Protein AF-A0A382MLY9-F1 (afdb_monomer_lite)

Secondary structure (DSSP, 8-state):
-HHHHHHHHHHHS-TTTHHHHHHHHHHHHHHHHHHHHHHHHHHHHHH-TTHHHHHHHHHHHHHHHHHHHHHHHS----HHHHHHHHHT-

Radius of gyration: 18.13 Å; chains: 1; bounding box: 46×19×42 Å

Foldseek 3Di:
DVVVVLVVQLVPDDPVCSVVSSVVVVVVVVVVVVVLVVVLVVQCVPPHDCRSVVVVVVVVVVVVVVVVVCCVVDVDDDPVRVVVVVVVD

Organism: NCBI:txid408172

Sequence (89 aa):
AMGASITLVGQEAPANERGSVIAANGLFGAIGIGVAVPLGGFLFDEIGPTAPFVMIGSMQAVLCILSIVVRIAAPGLSIAEARAKVEGN

InterPro domains:
  IPR020846 Major facilitator superfamily domain [PS50850] (1-89)
  IPR036259 MFS transporter superfamily [G3DSA:1.20.1250.20] (1-85)
  IPR036259 MFS transporter superfamily [SSF103473] (3-73)

pLDDT: mean 78.35, std 10.92, range [47.25, 93.44]

Structure (mmCIF, N/CA/C/O backbone):
data_AF-A0A382MLY9-F1
#
_entry.id   AF-A0A382MLY9-F1
#
loop_
_atom_site.group_PDB
_atom_site.id
_atom_site.type_symbol
_atom_site.label_atom_id
_atom_site.label_alt_id
_atom_site.label_comp_id
_atom_site.label_asym_id
_atom_site.label_entity_id
_atom_site.label_seq_id
_atom_site.pdbx_PDB_ins_code
_atom_site.Cartn_x
_atom_site.Cartn_y
_atom_site.Cartn_z
_atom_site.occupancy
_atom_site.B_iso_or_equiv
_atom_site.auth_seq_id
_atom_site.auth_comp_id
_atom_site.auth_asym_id
_atom_site.auth_atom_id
_atom_site.pdbx_PDB_model_num
ATOM 1 N N . ALA A 1 1 ? 0.917 14.738 0.776 1.00 50.84 1 ALA A N 1
ATOM 2 C CA . ALA A 1 1 ? -0.180 13.745 0.761 1.00 50.84 1 ALA A CA 1
ATOM 3 C C . ALA A 1 1 ? -0.151 12.760 1.945 1.00 50.84 1 ALA A C 1
ATOM 5 O O . ALA A 1 1 ? -1.226 12.418 2.410 1.00 50.84 1 ALA A O 1
ATOM 6 N N . MET A 1 2 ? 1.007 12.350 2.499 1.00 47.25 2 MET A N 1
ATOM 7 C CA . MET A 1 2 ? 1.058 11.401 3.642 1.00 47.25 2 MET A CA 1
ATOM 8 C C . MET A 1 2 ? 0.349 11.872 4.928 1.00 47.25 2 MET A C 1
ATOM 10 O O . MET A 1 2 ? -0.120 11.039 5.697 1.00 47.25 2 MET A O 1
ATOM 14 N N . GLY A 1 3 ? 0.227 13.186 5.155 1.00 55.91 3 GLY A N 1
ATOM 15 C CA . GLY A 1 3 ? -0.438 13.720 6.350 1.00 55.91 3 GLY A CA 1
ATOM 16 C C . GLY A 1 3 ? -1.944 13.441 6.411 1.00 55.91 3 GLY A C 1
ATOM 17 O O . GLY A 1 3 ? -2.471 13.205 7.489 1.00 55.91 3 GLY A O 1
ATOM 18 N N . ALA A 1 4 ? -2.638 13.400 5.268 1.00 67.62 4 ALA A N 1
ATOM 19 C CA . ALA A 1 4 ? -4.096 13.272 5.258 1.00 67.62 4 ALA A CA 1
ATOM 20 C C . ALA A 1 4 ? -4.561 11.906 5.786 1.00 67.62 4 ALA A C 1
ATOM 22 O O . ALA A 1 4 ? -5.450 11.853 6.628 1.00 67.62 4 ALA A O 1
ATOM 23 N N . SER A 1 5 ? -3.921 10.813 5.356 1.00 74.81 5 SER A N 1
ATOM 24 C CA . SER A 1 5 ? -4.299 9.456 5.768 1.00 74.81 5 SER A CA 1
ATOM 25 C C . SER A 1 5 ? -4.045 9.202 7.253 1.00 74.81 5 SER A C 1
ATOM 27 O O . SER A 1 5 ? -4.903 8.652 7.935 1.00 74.81 5 SER A O 1
ATOM 29 N N . ILE A 1 6 ? -2.891 9.637 7.775 1.00 77.81 6 ILE A N 1
ATOM 30 C CA . ILE A 1 6 ? -2.541 9.416 9.185 1.00 77.81 6 ILE A CA 1
ATOM 31 C C . ILE A 1 6 ? -3.351 10.313 10.127 1.00 77.81 6 ILE A C 1
ATOM 33 O O . ILE A 1 6 ? -3.711 9.893 11.225 1.00 77.81 6 ILE A O 1
ATOM 37 N N . THR A 1 7 ? -3.711 11.520 9.682 1.00 78.25 7 THR A N 1
ATOM 38 C CA . THR A 1 7 ? -4.651 12.378 10.406 1.00 78.25 7 THR A CA 1
ATOM 39 C C . THR A 1 7 ? -6.048 11.764 10.435 1.00 78.25 7 THR A C 1
ATOM 41 O O . THR A 1 7 ? -6.641 11.713 11.509 1.00 78.25 7 THR A O 1
ATOM 44 N N . LEU A 1 8 ? -6.559 11.246 9.310 1.00 78.25 8 LEU A N 1
ATOM 45 C CA . LEU A 1 8 ? -7.881 10.608 9.261 1.00 78.25 8 LEU A CA 1
ATOM 46 C C . LEU A 1 8 ? -7.944 9.366 10.162 1.00 78.25 8 LEU A C 1
ATOM 48 O O . LEU A 1 8 ? -8.873 9.222 10.952 1.00 78.25 8 LEU A O 1
ATOM 52 N N . VAL A 1 9 ? -6.923 8.503 10.096 1.00 76.81 9 VAL A N 1
ATOM 53 C CA . VAL A 1 9 ? -6.864 7.278 10.912 1.00 76.81 9 VAL A CA 1
ATOM 54 C C . VAL A 1 9 ? -6.780 7.600 12.407 1.00 76.81 9 VAL A C 1
ATOM 56 O O . VAL A 1 9 ? -7.366 6.903 13.229 1.00 76.81 9 VAL A O 1
ATOM 59 N N . GLY A 1 10 ? -6.089 8.687 12.766 1.00 75.50 10 GLY A N 1
ATOM 60 C CA . GLY A 1 10 ? -5.995 9.162 14.145 1.00 75.50 10 GLY A CA 1
ATOM 61 C C . GLY A 1 10 ? -7.289 9.787 14.675 1.00 75.50 10 GLY A C 1
ATOM 62 O O . GLY A 1 10 ? -7.497 9.786 15.888 1.00 75.50 10 GLY A O 1
ATOM 63 N N . GLN A 1 11 ? -8.157 10.308 13.799 1.00 77.88 11 GLN A N 1
ATOM 64 C CA . GLN A 1 11 ? -9.462 10.857 14.183 1.00 77.88 11 GLN A CA 1
ATOM 65 C C . GLN A 1 11 ? -10.517 9.769 14.411 1.00 77.88 11 GLN A C 1
ATOM 67 O O . GLN A 1 11 ? -11.292 9.888 15.357 1.00 77.88 11 GLN A O 1
ATOM 72 N N . GLU A 1 12 ? -10.498 8.702 13.610 1.00 76.50 12 GLU A N 1
ATOM 73 C CA . GLU A 1 12 ? -11.383 7.535 13.767 1.00 76.50 12 GLU A CA 1
ATOM 74 C C . GLU A 1 12 ? -10.956 6.600 14.915 1.00 76.50 12 GLU A C 1
ATOM 76 O O . GLU A 1 12 ? -11.768 5.850 15.455 1.00 76.50 12 GLU A O 1
ATOM 81 N N . ALA A 1 13 ? -9.686 6.634 15.335 1.00 73.19 13 ALA A N 1
ATOM 82 C CA . ALA A 1 13 ? -9.202 5.775 16.413 1.00 73.19 13 ALA A CA 1
ATOM 83 C C . ALA A 1 13 ? -9.612 6.289 17.820 1.00 73.19 13 ALA A C 1
ATOM 85 O O . ALA A 1 13 ? -9.469 7.485 18.121 1.00 73.19 13 ALA A O 1
ATOM 86 N N . PRO A 1 14 ? -10.067 5.400 18.732 1.00 73.25 14 PRO A N 1
ATOM 87 C CA . PRO A 1 14 ? -10.399 5.757 20.112 1.00 73.25 14 PRO A CA 1
ATOM 88 C C . PRO A 1 14 ? -9.166 6.271 20.861 1.00 73.25 14 PRO A C 1
ATOM 90 O O . PRO A 1 14 ? -8.065 5.760 20.671 1.00 73.25 14 PRO A O 1
ATOM 93 N N . ALA A 1 15 ? -9.345 7.278 21.726 1.00 71.19 15 ALA A N 1
ATOM 94 C CA . ALA A 1 15 ? -8.251 8.054 22.328 1.00 71.19 15 ALA A CA 1
ATOM 95 C C . ALA A 1 15 ? -7.156 7.210 23.010 1.00 71.19 15 ALA A C 1
ATOM 97 O O . ALA A 1 15 ? -5.993 7.602 22.972 1.00 71.19 15 ALA A O 1
ATOM 98 N N . ASN A 1 16 ? -7.519 6.049 23.563 1.00 74.25 16 ASN A N 1
ATOM 99 C CA . ASN A 1 16 ? -6.592 5.115 24.205 1.00 74.25 16 ASN A CA 1
ATOM 100 C C . ASN A 1 16 ? -5.663 4.383 23.215 1.00 74.25 16 ASN A C 1
ATOM 102 O O . ASN A 1 16 ? -4.522 4.087 23.543 1.00 74.25 16 ASN A O 1
ATOM 106 N N . GLU A 1 17 ? -6.125 4.139 21.985 1.00 78.31 17 GLU A N 1
ATOM 107 C CA . GLU A 1 17 ? -5.431 3.313 20.984 1.00 78.31 17 GLU A CA 1
ATOM 108 C C . GLU A 1 17 ? -4.850 4.135 19.819 1.00 78.31 17 GLU A C 1
ATOM 110 O O . GLU A 1 17 ? -4.154 3.591 18.960 1.00 78.31 17 GLU A O 1
ATOM 115 N N . ARG A 1 18 ? -5.092 5.457 19.775 1.00 76.62 18 ARG A N 1
ATOM 116 C CA . ARG A 1 18 ? -4.633 6.352 18.688 1.00 76.62 18 ARG A CA 1
ATOM 117 C C . ARG A 1 18 ? -3.148 6.199 18.388 1.00 76.62 18 ARG A C 1
ATOM 119 O O . ARG A 1 18 ? -2.769 6.101 17.225 1.00 76.62 18 ARG A O 1
ATOM 126 N N . GLY A 1 19 ? -2.317 6.151 19.430 1.00 81.38 19 GLY A N 1
ATOM 127 C CA . GLY A 1 19 ? -0.871 5.983 19.280 1.00 81.38 19 GLY A CA 1
ATOM 128 C C . GLY A 1 19 ? -0.501 4.664 18.598 1.00 81.38 19 GLY A C 1
ATOM 129 O O . GLY A 1 19 ? 0.331 4.661 17.694 1.00 81.38 19 GLY A O 1
ATOM 130 N N . SER A 1 20 ? -1.170 3.570 18.970 1.00 85.06 20 SER A N 1
ATOM 131 C CA . SER A 1 20 ? -0.955 2.235 18.399 1.00 85.06 20 SER A CA 1
ATOM 132 C C . SER A 1 20 ? -1.379 2.168 16.928 1.00 85.06 20 SER A C 1
ATOM 134 O O . SER A 1 20 ? -0.619 1.697 16.083 1.00 85.06 20 SER A O 1
ATOM 136 N N . VAL A 1 21 ? -2.540 2.734 16.580 1.00 82.19 21 VAL A N 1
ATOM 137 C CA . VAL A 1 21 ? -3.046 2.765 15.194 1.00 82.19 21 VAL A CA 1
ATOM 138 C C . VAL A 1 21 ? -2.151 3.619 14.286 1.00 82.19 21 VAL A C 1
ATOM 140 O O . VAL A 1 21 ? -1.824 3.215 13.168 1.00 82.19 21 VAL A O 1
ATOM 143 N N . ILE A 1 22 ? -1.699 4.777 14.774 1.00 85.81 22 ILE A N 1
ATOM 144 C CA . ILE A 1 22 ? -0.764 5.656 14.057 1.00 85.81 22 ILE A CA 1
ATOM 145 C C . ILE A 1 22 ? 0.587 4.951 13.852 1.00 85.81 22 ILE A C 1
ATOM 147 O O . ILE A 1 22 ? 1.133 4.985 12.745 1.00 85.81 22 ILE A O 1
ATOM 151 N N . ALA A 1 23 ? 1.107 4.280 14.885 1.00 85.75 23 ALA A N 1
ATOM 152 C CA . ALA A 1 23 ? 2.355 3.522 14.809 1.00 85.75 23 ALA A CA 1
ATOM 153 C C . ALA A 1 23 ? 2.253 2.34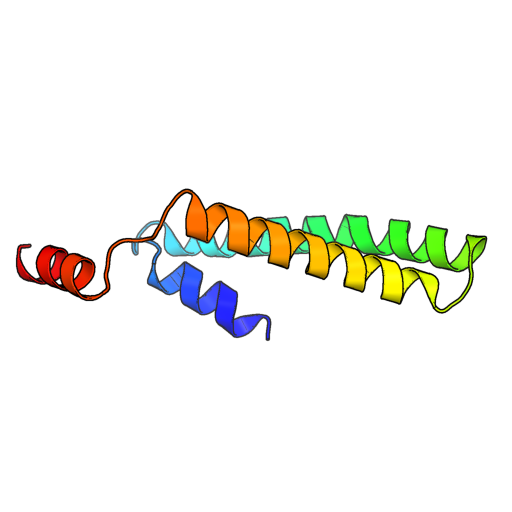1 13.831 1.00 85.75 23 ALA A C 1
ATOM 155 O O . ALA A 1 23 ? 3.150 2.151 13.010 1.00 85.75 23 ALA A O 1
ATOM 156 N N . ALA A 1 24 ? 1.143 1.598 13.853 1.00 88.25 24 ALA A N 1
ATOM 157 C CA . ALA A 1 24 ? 0.885 0.510 12.918 1.00 88.25 24 ALA A CA 1
ATOM 158 C C . ALA A 1 24 ? 0.841 1.017 11.469 1.00 88.25 24 ALA A C 1
ATOM 160 O O . ALA A 1 24 ? 1.521 0.464 10.606 1.00 88.25 24 ALA A O 1
ATOM 161 N N . ASN A 1 25 ? 0.126 2.115 11.200 1.00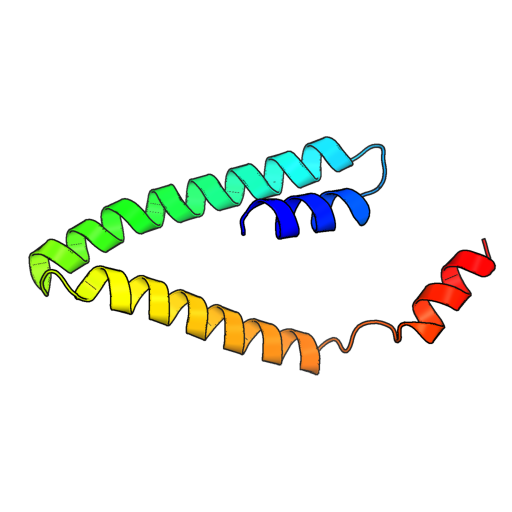 85.38 25 ASN A N 1
ATOM 162 C CA . ASN A 1 25 ? 0.097 2.732 9.871 1.00 85.38 25 ASN A CA 1
ATOM 163 C C . ASN A 1 25 ? 1.510 3.107 9.379 1.00 85.38 25 ASN A C 1
ATOM 165 O O . ASN A 1 25 ? 1.863 2.840 8.230 1.00 85.38 25 ASN A O 1
ATOM 169 N N . GLY A 1 26 ? 2.335 3.690 10.253 1.00 87.94 26 GLY A N 1
ATOM 170 C CA . GLY A 1 26 ? 3.729 4.006 9.938 1.00 87.94 26 GLY A CA 1
ATOM 171 C C . GLY A 1 26 ? 4.575 2.763 9.646 1.00 87.94 26 GLY A C 1
ATOM 172 O O . GLY A 1 26 ? 5.325 2.750 8.671 1.00 87.94 26 GLY A O 1
ATOM 173 N N . LEU A 1 27 ? 4.418 1.703 10.443 1.00 90.88 27 LEU A N 1
ATOM 174 C CA . LEU A 1 27 ? 5.141 0.441 10.279 1.00 90.88 27 LEU A CA 1
ATOM 175 C C . LEU A 1 27 ? 4.820 -0.231 8.941 1.00 90.88 27 LEU A C 1
ATOM 177 O O . LEU A 1 27 ? 5.733 -0.591 8.202 1.00 90.88 27 LEU A O 1
ATOM 181 N N . PHE A 1 28 ? 3.540 -0.358 8.591 1.00 89.81 28 PHE A N 1
ATOM 182 C CA . PHE A 1 28 ? 3.138 -0.943 7.310 1.00 89.81 28 PHE A CA 1
ATOM 183 C C . PHE A 1 28 ? 3.610 -0.102 6.118 1.00 89.81 28 PHE A C 1
ATOM 185 O O . PHE A 1 28 ? 4.044 -0.665 5.113 1.00 89.81 28 PHE A O 1
ATOM 192 N N . GLY A 1 29 ? 3.609 1.229 6.240 1.00 86.12 29 GLY A N 1
ATOM 193 C CA . GLY A 1 29 ? 4.200 2.115 5.235 1.00 86.12 29 GLY A CA 1
ATOM 194 C C . GLY A 1 29 ? 5.705 1.889 5.063 1.00 86.12 29 GLY A C 1
ATOM 195 O O . GLY A 1 29 ? 6.188 1.783 3.936 1.00 86.12 29 GLY A O 1
ATOM 196 N N . ALA A 1 30 ? 6.440 1.751 6.169 1.00 90.69 30 ALA A N 1
ATOM 197 C CA . ALA A 1 30 ? 7.875 1.476 6.152 1.00 90.69 30 ALA A CA 1
ATOM 198 C C . ALA A 1 30 ? 8.194 0.107 5.533 1.00 90.69 30 ALA A C 1
ATOM 200 O O . ALA A 1 30 ? 9.099 0.010 4.708 1.00 90.69 30 ALA A O 1
ATOM 201 N N . ILE A 1 31 ? 7.422 -0.930 5.868 1.00 93.44 31 ILE A N 1
ATOM 202 C CA . ILE A 1 31 ? 7.551 -2.265 5.267 1.00 93.44 31 ILE A CA 1
ATOM 203 C C . ILE A 1 31 ? 7.268 -2.198 3.762 1.00 93.44 31 ILE A C 1
ATOM 205 O O . ILE A 1 31 ? 8.044 -2.723 2.968 1.00 93.44 31 ILE A O 1
ATOM 209 N N . GLY A 1 32 ? 6.194 -1.514 3.357 1.00 85.56 32 GLY A N 1
ATOM 210 C CA . GLY A 1 32 ? 5.823 -1.365 1.951 1.00 85.56 32 GLY A CA 1
ATOM 211 C C . GLY A 1 32 ? 6.918 -0.694 1.123 1.00 85.56 32 GLY A C 1
ATOM 212 O O . GLY A 1 32 ? 7.286 -1.204 0.067 1.00 85.56 32 GLY A O 1
ATOM 213 N N . ILE A 1 33 ? 7.498 0.401 1.623 1.00 88.75 33 ILE A N 1
ATOM 214 C CA . ILE A 1 33 ? 8.624 1.075 0.957 1.00 88.75 33 ILE A CA 1
ATOM 215 C C . ILE A 1 33 ? 9.871 0.183 0.975 1.00 88.75 33 ILE A C 1
ATOM 217 O O . ILE A 1 33 ? 10.544 0.058 -0.045 1.00 88.75 33 ILE A O 1
ATOM 221 N N . GLY A 1 34 ? 10.149 -0.480 2.099 1.00 91.50 34 GLY A N 1
ATOM 222 C CA . GLY A 1 34 ? 11.281 -1.396 2.243 1.00 91.50 34 GLY A CA 1
ATOM 223 C C . GLY A 1 34 ? 11.265 -2.549 1.238 1.00 91.50 34 GLY A C 1
ATOM 224 O O . GLY A 1 34 ? 12.325 -2.982 0.803 1.00 91.50 34 GLY A O 1
ATOM 225 N N . VAL A 1 35 ? 10.081 -3.004 0.821 1.00 88.12 35 VAL A N 1
ATOM 226 C CA . VAL A 1 35 ? 9.904 -4.022 -0.227 1.00 88.12 35 VAL A CA 1
ATOM 227 C C . VAL A 1 35 ? 9.885 -3.401 -1.629 1.00 88.12 35 VAL A C 1
ATOM 229 O O . VAL A 1 35 ? 10.463 -3.960 -2.559 1.00 88.12 35 VAL A O 1
ATOM 232 N N . ALA A 1 36 ? 9.268 -2.230 -1.797 1.00 86.50 36 ALA A N 1
ATOM 233 C CA . ALA A 1 36 ? 9.153 -1.566 -3.095 1.00 86.50 36 ALA A CA 1
ATOM 234 C C . ALA A 1 36 ? 10.502 -1.083 -3.652 1.00 86.50 36 ALA A C 1
ATOM 236 O O . ALA A 1 36 ? 10.712 -1.147 -4.860 1.00 86.50 36 ALA A O 1
ATOM 237 N N . VAL A 1 37 ? 11.423 -0.627 -2.797 1.00 88.75 37 VAL A N 1
ATOM 238 C CA . VAL A 1 37 ? 12.753 -0.142 -3.209 1.00 88.75 37 VAL A CA 1
ATOM 239 C C . VAL A 1 37 ? 13.600 -1.227 -3.897 1.00 88.75 37 VAL A C 1
ATOM 241 O O . VAL A 1 37 ? 14.020 -0.991 -5.031 1.00 88.75 37 VAL A O 1
ATOM 244 N N . PRO A 1 38 ? 13.847 -2.412 -3.298 1.00 86.81 38 PRO A N 1
ATOM 245 C CA . PRO A 1 38 ? 14.636 -3.455 -3.955 1.00 86.81 38 PRO A CA 1
ATOM 246 C C . PRO A 1 38 ? 13.942 -4.019 -5.201 1.00 86.81 38 PRO A C 1
ATOM 248 O O . PRO A 1 38 ? 14.608 -4.273 -6.201 1.00 86.81 38 PRO A O 1
ATOM 251 N N . LEU A 1 39 ? 12.610 -4.154 -5.187 1.00 84.81 39 LEU A N 1
ATOM 252 C CA . LEU A 1 39 ? 11.845 -4.578 -6.366 1.00 84.81 39 LEU A CA 1
ATOM 253 C C . LEU A 1 39 ? 11.937 -3.565 -7.513 1.00 84.81 39 LEU A C 1
ATOM 255 O O . LEU A 1 39 ? 12.107 -3.956 -8.663 1.00 84.81 39 LEU A O 1
ATOM 259 N N . GLY A 1 40 ? 11.852 -2.268 -7.211 1.00 81.56 40 GLY A N 1
ATOM 260 C CA . GLY A 1 40 ? 11.980 -1.204 -8.203 1.00 81.56 40 GLY A CA 1
ATOM 261 C C . GLY A 1 40 ? 13.383 -1.127 -8.804 1.00 81.56 40 GLY A C 1
ATOM 262 O O . GLY A 1 40 ? 13.504 -0.902 -10.004 1.00 81.56 40 GLY A O 1
ATOM 263 N N . GLY A 1 41 ? 14.423 -1.362 -7.994 1.00 81.50 41 GLY A N 1
ATOM 264 C CA . GLY A 1 41 ? 15.809 -1.471 -8.459 1.00 81.50 41 GLY A CA 1
ATOM 265 C C . GLY A 1 41 ? 16.014 -2.661 -9.397 1.00 81.50 41 GLY A C 1
ATOM 266 O O . GLY A 1 41 ? 16.519 -2.483 -10.498 1.00 81.50 41 GLY A O 1
ATOM 267 N N . PHE A 1 42 ? 15.510 -3.842 -9.024 1.00 83.88 42 PHE A N 1
ATOM 268 C CA . PHE A 1 42 ? 15.539 -5.024 -9.893 1.00 83.88 42 PHE A CA 1
ATOM 269 C C . PHE A 1 42 ? 14.842 -4.768 -11.239 1.00 83.88 42 PHE A C 1
ATOM 271 O O . PHE A 1 42 ? 15.368 -5.091 -12.301 1.00 83.88 42 PHE A O 1
ATOM 278 N N . LEU A 1 43 ? 13.669 -4.133 -11.205 1.00 78.38 43 LEU A N 1
ATOM 279 C CA . LEU A 1 43 ? 12.906 -3.833 -12.413 1.00 78.38 43 LEU A CA 1
ATOM 280 C C . LEU A 1 43 ? 13.581 -2.759 -13.287 1.00 78.38 43 LEU A C 1
ATOM 282 O O . LEU A 1 43 ? 13.465 -2.803 -14.512 1.00 78.38 43 LEU A O 1
ATOM 286 N N . PHE A 1 44 ? 14.289 -1.809 -12.669 1.00 74.31 44 PHE A N 1
ATOM 287 C CA . PHE A 1 44 ? 15.104 -0.806 -13.359 1.00 74.31 44 PHE A CA 1
ATOM 288 C C . PHE A 1 44 ? 16.282 -1.452 -14.096 1.00 74.31 44 PHE A C 1
ATOM 290 O O . PHE A 1 44 ? 16.531 -1.103 -15.250 1.00 74.31 44 PHE A O 1
ATOM 297 N N . ASP A 1 45 ? 16.958 -2.405 -13.454 1.00 77.19 45 ASP A N 1
ATOM 298 C CA . ASP A 1 45 ? 18.132 -3.081 -14.007 1.00 77.19 45 ASP A CA 1
ATOM 299 C C . ASP A 1 45 ? 17.777 -4.025 -15.170 1.00 77.19 45 ASP A C 1
ATOM 301 O O . ASP A 1 45 ? 18.540 -4.122 -16.130 1.00 77.19 45 ASP A O 1
ATOM 305 N N . GLU A 1 46 ? 16.614 -4.686 -15.131 1.00 83.12 46 GLU A N 1
ATOM 306 C CA . GLU A 1 46 ? 16.221 -5.671 -16.152 1.00 83.12 46 GLU A CA 1
ATOM 307 C C . GLU A 1 46 ? 15.440 -5.072 -17.340 1.00 83.12 46 GLU A C 1
ATOM 309 O O . GLU A 1 46 ? 15.585 -5.530 -18.474 1.00 83.12 46 GLU A O 1
ATOM 314 N N . ILE A 1 47 ? 14.612 -4.044 -17.112 1.00 76.31 47 ILE A N 1
ATOM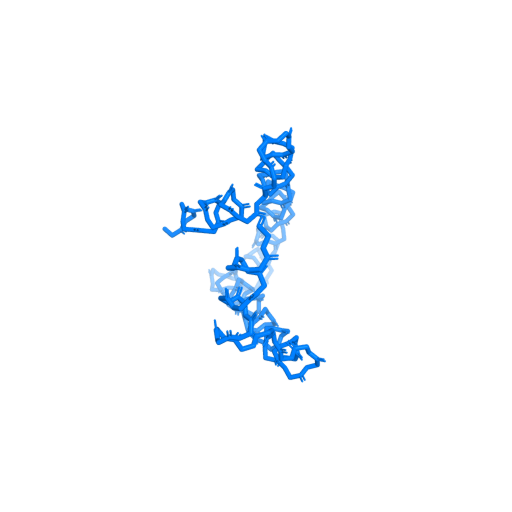 315 C CA . ILE A 1 47 ? 13.670 -3.517 -18.124 1.00 76.31 47 ILE A CA 1
ATOM 316 C C . ILE A 1 47 ? 14.007 -2.075 -18.538 1.00 76.31 47 ILE A C 1
ATOM 318 O O . ILE A 1 47 ? 13.703 -1.661 -19.660 1.00 76.31 47 ILE A O 1
ATOM 322 N N . GLY A 1 48 ? 14.653 -1.304 -17.659 1.00 77.88 48 GLY A N 1
ATOM 323 C CA . GLY A 1 48 ? 15.073 0.073 -17.914 1.00 77.88 48 GLY A CA 1
ATOM 324 C C . GLY A 1 48 ? 14.362 1.132 -17.055 1.00 77.88 48 GLY A C 1
ATOM 325 O O . GLY A 1 48 ? 13.496 0.833 -16.229 1.00 77.88 48 GLY A O 1
ATOM 326 N N . PRO A 1 49 ? 14.699 2.420 -17.252 1.00 77.00 49 PRO A N 1
ATOM 327 C CA . PRO A 1 49 ? 14.422 3.488 -16.288 1.00 77.00 49 PRO A CA 1
ATOM 328 C C . PRO A 1 49 ? 12.946 3.837 -16.071 1.00 77.00 49 PRO A C 1
ATOM 330 O O . PRO A 1 49 ? 12.595 4.454 -15.065 1.00 77.00 49 PRO A O 1
ATOM 333 N N . THR A 1 50 ? 12.063 3.445 -16.986 1.00 80.19 50 THR A N 1
ATOM 334 C CA . THR A 1 50 ? 10.612 3.665 -16.883 1.00 80.19 50 THR A CA 1
ATOM 335 C C . THR A 1 50 ? 9.888 2.584 -16.080 1.00 80.19 50 THR A C 1
ATOM 337 O O . THR A 1 50 ? 8.786 2.828 -15.585 1.00 80.19 50 THR A O 1
ATOM 340 N N . ALA A 1 51 ? 10.492 1.410 -15.906 1.00 80.06 51 ALA A N 1
ATOM 341 C CA . ALA A 1 51 ? 9.880 0.261 -15.253 1.00 80.06 51 ALA A CA 1
ATOM 342 C C . ALA A 1 51 ? 9.427 0.504 -13.796 1.00 80.06 51 ALA A C 1
ATOM 344 O O . ALA A 1 51 ? 8.280 0.163 -13.483 1.00 80.06 51 ALA A O 1
ATOM 345 N N . PRO A 1 52 ? 10.211 1.151 -12.906 1.00 82.88 52 PRO A N 1
ATOM 346 C CA . PRO A 1 52 ? 9.748 1.420 -11.541 1.00 82.88 52 PRO A CA 1
ATOM 347 C C . PRO A 1 52 ? 8.512 2.334 -11.495 1.00 82.88 52 PRO A C 1
ATOM 349 O O . PRO A 1 52 ? 7.657 2.173 -10.625 1.00 82.88 52 PRO A O 1
ATOM 352 N N . PHE A 1 53 ? 8.346 3.251 -12.454 1.00 83.12 53 PHE A N 1
ATOM 353 C CA . PHE A 1 53 ? 7.154 4.105 -12.515 1.00 83.12 53 PHE A CA 1
ATOM 354 C C . PHE A 1 53 ? 5.900 3.319 -12.901 1.00 83.12 53 PHE A C 1
ATOM 356 O O . PHE A 1 53 ? 4.842 3.513 -12.301 1.00 83.12 53 PHE A O 1
ATOM 363 N N . VAL A 1 54 ? 6.018 2.402 -13.865 1.00 84.62 54 VAL A N 1
ATOM 364 C CA . VAL A 1 54 ? 4.919 1.506 -14.256 1.00 84.62 54 VAL A CA 1
ATOM 365 C C . VAL A 1 54 ? 4.559 0.567 -13.104 1.00 84.62 54 VAL A C 1
ATOM 367 O O . VAL A 1 54 ? 3.376 0.346 -12.850 1.00 84.62 54 VAL A O 1
ATOM 370 N N . MET A 1 55 ? 5.549 0.086 -12.348 1.00 85.00 55 MET A N 1
ATOM 371 C CA . MET A 1 55 ? 5.330 -0.723 -11.148 1.00 85.00 55 MET A CA 1
ATOM 372 C C . MET A 1 55 ? 4.487 0.031 -10.114 1.00 85.00 55 MET A C 1
ATOM 374 O O . MET A 1 55 ? 3.407 -0.439 -9.756 1.00 85.00 55 MET A O 1
ATOM 378 N N . ILE A 1 56 ? 4.912 1.221 -9.682 1.00 87.62 56 ILE A N 1
ATOM 379 C CA . ILE A 1 56 ? 4.160 2.014 -8.696 1.00 87.62 56 ILE A CA 1
ATOM 380 C C . ILE A 1 56 ? 2.779 2.415 -9.239 1.00 87.62 56 ILE A C 1
ATOM 382 O O . ILE A 1 56 ? 1.787 2.357 -8.509 1.00 87.62 56 ILE A O 1
ATOM 386 N N . GLY A 1 57 ? 2.684 2.750 -10.529 1.00 85.25 57 GLY A N 1
ATOM 387 C CA . GLY A 1 57 ? 1.416 3.032 -11.205 1.00 85.25 57 GLY A CA 1
ATOM 388 C C . GLY A 1 57 ? 0.450 1.846 -11.176 1.00 85.25 57 GLY A C 1
ATOM 389 O O . GLY A 1 57 ? -0.729 2.018 -10.868 1.00 85.25 57 GLY A O 1
ATOM 390 N N . SER A 1 58 ? 0.947 0.631 -11.419 1.00 85.06 58 SER A N 1
ATOM 391 C CA . SER A 1 58 ? 0.144 -0.593 -11.352 1.00 85.06 58 SER A CA 1
ATOM 392 C C . SER A 1 58 ? -0.332 -0.901 -9.931 1.00 85.06 58 SER A C 1
ATOM 394 O O . SER A 1 58 ? -1.500 -1.236 -9.746 1.00 85.06 58 SER A O 1
ATOM 396 N N . MET A 1 59 ? 0.511 -0.695 -8.912 1.00 85.38 59 MET A N 1
ATOM 397 C CA . MET A 1 59 ? 0.110 -0.863 -7.510 1.00 85.38 59 MET A CA 1
ATOM 398 C C . MET A 1 59 ? -1.009 0.111 -7.127 1.00 85.38 59 MET A C 1
ATOM 400 O O . MET A 1 59 ? -1.990 -0.290 -6.503 1.00 85.38 59 MET A O 1
ATOM 404 N N . GLN A 1 60 ? -0.924 1.366 -7.572 1.00 88.94 60 GLN A N 1
ATOM 405 C CA . GLN A 1 60 ? -2.005 2.337 -7.394 1.00 88.94 60 GLN A CA 1
ATOM 406 C C . GLN A 1 60 ? -3.283 1.937 -8.145 1.00 88.94 60 GLN A C 1
ATOM 408 O O . GLN A 1 60 ? -4.375 2.089 -7.601 1.00 88.94 60 GLN A O 1
ATOM 413 N N . ALA A 1 61 ? -3.178 1.385 -9.357 1.00 88.06 61 ALA A N 1
ATOM 414 C CA . ALA A 1 61 ? -4.337 0.891 -10.101 1.00 88.06 61 ALA A CA 1
ATOM 415 C C . ALA A 1 61 ? -5.036 -0.268 -9.370 1.00 88.06 61 ALA A C 1
ATOM 417 O O . ALA A 1 61 ? -6.261 -0.267 -9.244 1.00 88.06 61 ALA A O 1
ATOM 418 N N . VAL A 1 62 ? -4.266 -1.211 -8.816 1.00 89.19 62 VAL A N 1
ATOM 419 C CA . VAL A 1 62 ? -4.792 -2.303 -7.983 1.00 89.19 62 VAL A CA 1
ATOM 420 C C . VAL A 1 62 ? -5.500 -1.747 -6.748 1.00 89.19 62 VAL A C 1
ATOM 422 O O . VAL A 1 62 ? -6.622 -2.157 -6.460 1.00 89.19 62 VAL A O 1
ATOM 425 N N . LEU A 1 63 ? -4.904 -0.772 -6.055 1.00 88.25 63 LEU A N 1
ATOM 426 C CA . LEU A 1 63 ? -5.542 -0.117 -4.909 1.00 88.25 63 LEU A CA 1
ATOM 427 C C . LEU A 1 63 ? -6.848 0.593 -5.289 1.00 88.25 63 LEU A C 1
ATOM 429 O O . LEU A 1 63 ? -7.821 0.505 -4.541 1.00 88.25 63 LEU A O 1
ATOM 433 N N . CYS A 1 64 ? -6.912 1.246 -6.451 1.00 90.50 64 CYS A N 1
ATOM 434 C CA . CYS A 1 64 ? -8.152 1.836 -6.958 1.00 90.50 64 CYS A CA 1
ATOM 435 C C . CYS A 1 64 ? -9.238 0.777 -7.182 1.00 90.50 64 CYS A C 1
ATOM 437 O O . CYS A 1 64 ? -10.373 0.970 -6.748 1.00 90.50 64 CYS A O 1
ATOM 439 N N . ILE A 1 65 ? -8.899 -0.352 -7.809 1.00 91.06 65 ILE A N 1
ATOM 440 C CA . ILE A 1 65 ? -9.846 -1.453 -8.036 1.00 91.06 65 ILE A CA 1
ATOM 441 C C . ILE A 1 65 ? -10.332 -2.016 -6.699 1.00 91.06 65 ILE A C 1
ATOM 443 O O . ILE A 1 65 ? -11.536 -2.152 -6.496 1.00 91.06 65 ILE A O 1
ATOM 447 N N . LEU A 1 66 ? -9.421 -2.281 -5.760 1.00 86.81 66 LEU A N 1
ATOM 448 C CA . LEU A 1 66 ? -9.775 -2.768 -4.427 1.00 86.81 66 LEU A CA 1
ATOM 449 C C . LEU A 1 66 ? -10.660 -1.776 -3.670 1.00 86.81 66 LEU A C 1
ATOM 451 O O . LEU A 1 66 ? -11.626 -2.190 -3.041 1.00 86.81 66 LEU A O 1
ATOM 455 N N . SER A 1 67 ? -10.386 -0.476 -3.770 1.00 86.25 67 SER A N 1
ATOM 456 C CA . SER A 1 67 ? -11.220 0.571 -3.172 1.00 86.25 67 SER A CA 1
ATOM 457 C C . SER A 1 67 ? -12.644 0.550 -3.731 1.00 86.25 67 SER A C 1
ATOM 459 O O . SER A 1 67 ? -13.609 0.599 -2.969 1.00 86.25 67 SER A O 1
ATOM 461 N N . ILE A 1 68 ? -12.794 0.393 -5.050 1.00 88.81 68 ILE A N 1
ATOM 462 C CA . ILE A 1 68 ? -14.105 0.248 -5.698 1.00 88.81 68 ILE A CA 1
ATOM 463 C C . ILE A 1 68 ? -14.808 -1.022 -5.203 1.00 88.81 68 ILE A C 1
ATOM 465 O O . ILE A 1 68 ? -15.978 -0.963 -4.831 1.00 88.81 68 ILE A O 1
ATOM 469 N N . VAL A 1 69 ? -14.103 -2.154 -5.138 1.00 88.62 69 VAL A N 1
ATOM 470 C CA . VAL A 1 69 ? -14.659 -3.428 -4.653 1.00 88.62 69 VAL A CA 1
ATOM 471 C C . VAL A 1 69 ? -15.124 -3.314 -3.203 1.00 88.62 69 VAL A C 1
ATOM 473 O O . VAL A 1 69 ? -16.259 -3.678 -2.903 1.00 88.62 69 VAL A O 1
ATOM 476 N N . VAL A 1 70 ? -14.298 -2.762 -2.312 1.00 87.56 70 VAL A N 1
ATOM 477 C CA . VAL A 1 70 ? -14.655 -2.532 -0.904 1.00 87.56 70 VAL A CA 1
ATOM 478 C C . VAL A 1 70 ? -15.857 -1.603 -0.803 1.00 87.56 70 VAL A C 1
ATOM 480 O O . VAL A 1 70 ? -16.770 -1.870 -0.027 1.00 87.56 70 VAL A O 1
ATOM 483 N N . ARG A 1 71 ? -15.909 -0.549 -1.622 1.00 83.50 71 ARG A N 1
ATOM 484 C CA . ARG A 1 71 ? -17.029 0.395 -1.633 1.00 83.50 71 ARG A CA 1
ATOM 485 C C . ARG A 1 71 ? -18.347 -0.246 -2.070 1.00 83.50 71 ARG A C 1
ATOM 487 O O . ARG A 1 71 ? -19.396 0.181 -1.598 1.00 83.50 71 ARG A O 1
ATOM 494 N N . ILE A 1 72 ? -18.298 -1.239 -2.958 1.00 86.31 72 ILE A N 1
ATOM 495 C CA . ILE A 1 72 ? -19.478 -1.989 -3.410 1.00 86.31 72 ILE A CA 1
ATOM 496 C C . ILE A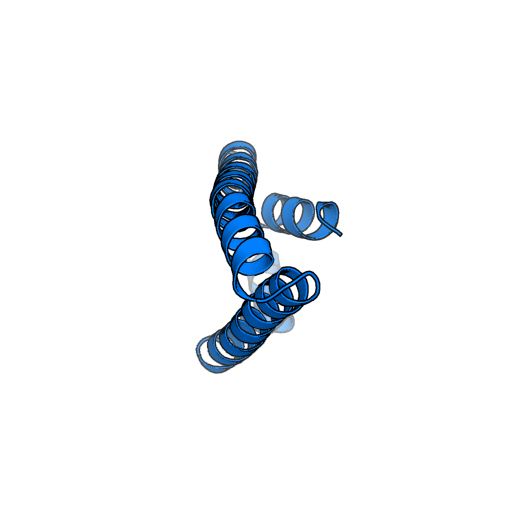 1 72 ? -19.874 -3.062 -2.386 1.00 86.31 72 ILE A C 1
ATOM 498 O O . ILE A 1 72 ? -21.057 -3.223 -2.109 1.00 86.31 72 ILE A O 1
ATOM 502 N N . ALA A 1 73 ? -18.905 -3.789 -1.822 1.00 83.38 73 ALA A N 1
ATOM 503 C CA . ALA A 1 73 ? -19.150 -4.882 -0.878 1.00 83.38 73 ALA A CA 1
ATOM 504 C C . ALA A 1 73 ? -19.585 -4.391 0.513 1.00 83.38 73 ALA A C 1
ATOM 506 O O . ALA A 1 73 ? -20.381 -5.042 1.184 1.00 83.38 73 ALA A O 1
ATOM 507 N N . ALA A 1 74 ? -19.076 -3.236 0.934 1.00 74.06 74 ALA A N 1
ATOM 508 C CA . ALA A 1 74 ? -19.443 -2.556 2.163 1.00 74.06 74 ALA A CA 1
ATOM 509 C C . ALA A 1 74 ? -19.729 -1.079 1.840 1.00 74.06 74 ALA A C 1
ATOM 511 O O . ALA A 1 74 ? -18.854 -0.222 2.017 1.00 74.06 74 ALA A O 1
ATOM 512 N N . PRO A 1 75 ? -20.940 -0.748 1.348 1.00 67.12 75 PRO A N 1
ATOM 513 C CA . PRO A 1 75 ? -21.381 0.634 1.308 1.00 67.12 75 PRO A CA 1
ATOM 514 C C . PRO A 1 75 ? -21.430 1.114 2.759 1.00 67.12 75 PRO A C 1
ATOM 516 O O . PRO A 1 75 ? -22.286 0.703 3.537 1.00 67.12 75 PRO A O 1
ATOM 519 N N . GLY A 1 76 ? -20.425 1.900 3.149 1.00 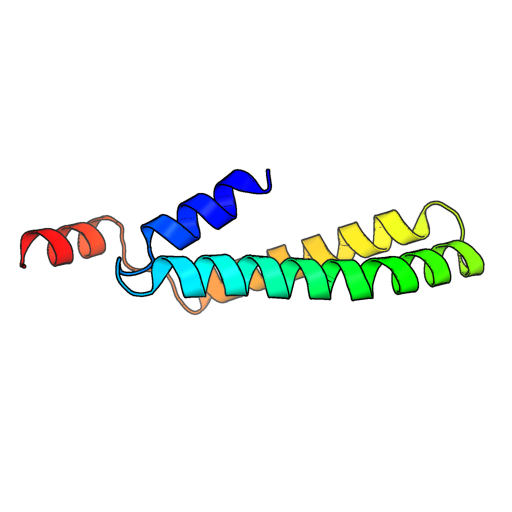62.66 76 GLY A N 1
ATOM 520 C CA . GLY A 1 76 ? -20.330 2.442 4.498 1.00 62.66 76 GLY A CA 1
ATOM 521 C C . GLY A 1 76 ? -21.619 3.160 4.892 1.00 62.66 76 GLY A C 1
ATOM 522 O O . GLY A 1 76 ? -22.338 3.672 4.031 1.00 62.66 76 GLY A O 1
ATOM 523 N N . LEU A 1 77 ? -21.882 3.178 6.200 1.00 61.78 77 LEU A N 1
ATOM 524 C CA . LEU A 1 77 ? -23.028 3.840 6.815 1.00 61.78 77 LEU A CA 1
ATOM 525 C C . LEU A 1 77 ? -23.258 5.212 6.159 1.00 61.78 77 LEU A C 1
ATOM 527 O O . LEU A 1 77 ? -22.315 6.003 6.028 1.00 61.78 77 LEU A O 1
ATOM 531 N N . SER A 1 78 ? -24.487 5.498 5.723 1.00 63.59 78 SER A N 1
ATOM 532 C CA . SER A 1 78 ? -24.802 6.816 5.173 1.00 63.59 78 SER A CA 1
ATOM 533 C C . SER A 1 78 ? -24.427 7.883 6.204 1.00 63.59 78 SER A C 1
ATOM 535 O O . SER A 1 78 ? -24.612 7.681 7.404 1.00 63.59 78 SER A O 1
ATOM 537 N N . ILE A 1 79 ? -23.922 9.042 5.767 1.00 64.12 79 ILE A N 1
ATOM 538 C CA . ILE A 1 79 ? -23.573 10.156 6.672 1.00 64.12 79 ILE A CA 1
ATOM 539 C C . ILE A 1 79 ? -24.748 10.504 7.610 1.00 64.12 79 ILE A C 1
ATOM 541 O O . ILE A 1 79 ? -24.531 10.933 8.743 1.00 64.12 79 ILE A O 1
ATOM 545 N N . ALA A 1 80 ? -25.987 10.269 7.163 1.00 62.03 80 ALA A N 1
ATOM 546 C CA . ALA A 1 80 ? -27.195 10.412 7.972 1.00 62.03 80 ALA A CA 1
ATOM 547 C C . ALA A 1 80 ? -27.273 9.406 9.140 1.00 62.03 80 ALA A C 1
ATOM 549 O O . ALA A 1 80 ? -27.558 9.790 10.270 1.00 62.03 80 ALA A O 1
ATOM 550 N N . GLU A 1 81 ? -26.969 8.135 8.893 1.00 63.47 81 GLU A N 1
ATOM 551 C CA . GLU A 1 81 ? -26.978 7.072 9.905 1.00 63.47 81 GLU A CA 1
ATOM 552 C C . GLU A 1 81 ? -25.793 7.195 10.878 1.00 63.47 81 GLU A C 1
ATOM 554 O O . GLU A 1 81 ? -25.940 6.932 12.072 1.00 63.47 81 GLU A O 1
ATOM 559 N N . ALA A 1 82 ? -24.632 7.663 10.400 1.00 61.97 82 ALA A N 1
ATOM 560 C CA . ALA A 1 82 ? -23.468 7.928 11.250 1.00 61.97 82 ALA A CA 1
ATOM 561 C C . ALA A 1 82 ? -23.737 9.062 12.250 1.00 61.97 82 ALA A C 1
ATOM 563 O O . ALA A 1 82 ? -23.350 8.964 13.412 1.00 61.97 82 ALA A O 1
ATOM 564 N N . ARG A 1 83 ? -24.462 10.106 11.829 1.00 63.09 83 ARG A N 1
ATOM 565 C CA . ARG A 1 83 ? -24.890 11.208 12.707 1.00 63.09 83 ARG A CA 1
ATOM 566 C C . ARG A 1 83 ? -25.921 10.761 13.742 1.00 63.09 83 ARG A C 1
ATOM 568 O O . ARG A 1 83 ? -25.769 11.093 14.912 1.00 63.09 83 ARG A O 1
ATOM 575 N N . ALA A 1 84 ? -26.896 9.944 13.341 1.00 65.06 84 ALA A N 1
ATOM 576 C CA . ALA A 1 84 ? -27.925 9.436 14.250 1.00 65.06 84 ALA A CA 1
ATOM 577 C C . ALA A 1 84 ? -27.352 8.579 15.396 1.00 65.06 84 ALA A C 1
ATOM 579 O O . ALA A 1 84 ? -27.866 8.610 16.510 1.00 65.06 84 ALA A O 1
ATOM 580 N N . LYS A 1 85 ? -26.262 7.838 15.153 1.00 61.56 85 LYS A N 1
ATOM 581 C CA . LYS A 1 85 ? -25.607 7.016 16.183 1.00 61.56 85 LYS A CA 1
ATOM 582 C C . LYS A 1 85 ? -24.761 7.822 17.177 1.00 61.56 85 LYS A C 1
ATOM 584 O O . LYS A 1 85 ? -24.565 7.365 18.297 1.00 61.56 85 LYS A O 1
ATOM 589 N N . VAL A 1 86 ? -24.280 9.000 16.778 1.00 62.78 86 VAL A N 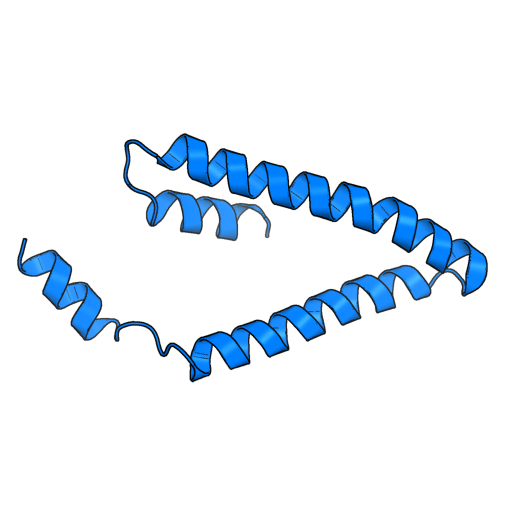1
ATOM 590 C CA . VAL A 1 86 ? -23.524 9.922 17.647 1.00 62.78 86 VAL A CA 1
ATOM 591 C C . VAL A 1 86 ? -24.457 10.747 18.533 1.00 62.78 86 VAL A C 1
ATOM 593 O O . VAL A 1 86 ? -24.109 11.032 19.668 1.00 62.78 86 VAL A O 1
ATOM 596 N N . GLU A 1 87 ? -25.640 11.111 18.038 1.00 60.75 87 GLU A N 1
ATOM 597 C CA . GLU A 1 87 ? -26.623 11.914 18.784 1.00 60.75 87 GLU A CA 1
ATOM 598 C C . GLU A 1 87 ? -27.449 11.079 19.786 1.00 60.75 87 GLU A C 1
ATOM 600 O O . GLU A 1 87 ? -28.073 11.624 20.690 1.00 60.75 87 GLU A O 1
ATOM 605 N N . GLY A 1 88 ? -27.444 9.748 19.633 1.00 56.47 88 GLY A N 1
ATOM 606 C CA . GLY A 1 88 ? -28.134 8.798 20.513 1.00 56.47 88 GLY A CA 1
ATOM 607 C C . GLY A 1 88 ? -27.301 8.227 21.671 1.00 56.47 88 GLY A C 1
ATOM 608 O O . GLY A 1 88 ? -27.782 7.311 22.338 1.00 56.47 88 GLY A O 1
ATOM 609 N N . ASN A 1 89 ? -26.076 8.712 21.893 1.00 47.38 89 ASN A N 1
ATOM 610 C CA . ASN A 1 89 ? -25.185 8.336 23.002 1.00 47.38 89 ASN A CA 1
ATOM 611 C C . ASN A 1 89 ? -24.798 9.571 23.818 1.00 47.38 89 ASN A C 1
ATOM 613 O O . ASN A 1 89 ? -24.597 9.420 25.041 1.00 47.38 89 ASN A O 1
#